Protein AF-A0A397VN98-F1 (afdb_monomer)

Mean predicted aligned error: 9.41 Å

Nearest PDB structures (foldseek):
  2wti-assembly1_A  TM=5.343E-01  e=2.951E+00  Homo sapiens
  4oru-assembly3_B  TM=5.266E-01  e=3.147E+00  Homo sapiens
  5fur-assembly1_H  TM=3.456E-01  e=3.147E+00  Homo sapiens
  7egb-assembly1_G  TM=3.437E-01  e=2.951E+00  Homo sapiens
  7eg9-assembly1_G  TM=3.374E-01  e=5.617E+00  Homo sapiens

InterPro domains:
  IPR013780 Glycosyl hydrolase, all-beta [G3DSA:2.60.40.1180] (76-153)
  IPR039743 Endo-beta-1,6-galactanase/Exo-beta-1,6-galactobiohydrolase [PTHR42767] (1-106)

Foldseek 3Di:
DVLLLVLLLVVLCCCQPVVDLDDDDDAQEDACQPDDPPPDNHQWYDHPPDPVDDIDRHVNNVSVCLCDVQDDRQWDWDDDPDSQKTWTAHPVQRKIKIKGFAQDDDWDFDDDPVPGDRHTDPFQQDQDPNDGDGDDDHRDIDMDMDGDDDPPPDD

Sequence (155 aa):
MSASIELSEAILNDMRNLKPVAWIYWQVIEHTPYGNDGSDWGLIGADFRNSTTSLDIRLSFYGFAQYTKFIRPGYQIISSNDNDTLAAFDANSKTLVLFNINICSSTAYRTSKNNETLKFLPNIGNITDGILTYRSPAHSITTWVFSLATANFTQ

Organism: NCBI:txid44941

Radius of gyration: 19.43 Å; Cα contacts (8 Å, |Δi|>4): 228; chains: 1; bounding box: 40×42×59 Å

pLDDT: mean 77.74, std 17.04, range [34.69, 96.19]

Secondary structure (DSSP, 8-state):
-HHHHHHHHHHHHIIIII--S----S-SEEE-TT---S----SEEE-TT-TTSPPEE-HHHHHHHHHHHHS-TTPEEE--SSTTEEEEEETTTTEEEEEEEE-S----EEEETTTEEEEE-S--EEEETTEEEE-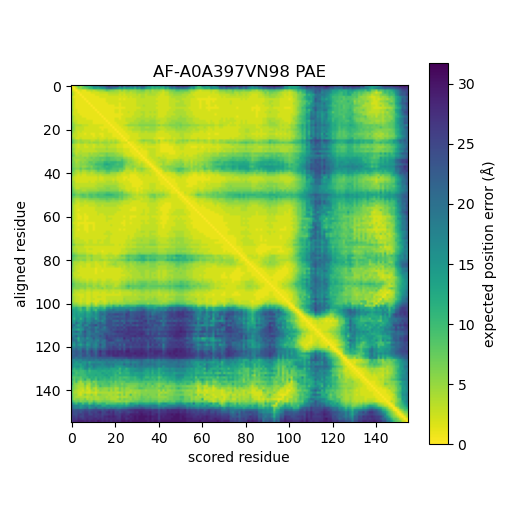PPTTEEEEEEE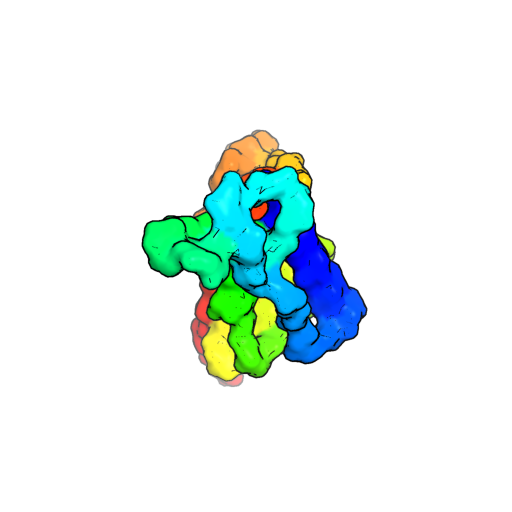EPP------

Solvent-accessible surface area (backbone atoms only — not comparable to full-atom values): 9636 Å² total; per-residue (Å²): 128,56,68,24,51,55,52,46,50,51,53,45,50,43,52,69,73,70,56,60,97,74,86,81,81,89,50,60,67,31,83,27,77,87,52,87,86,84,82,73,78,38,24,27,31,28,33,90,88,39,90,83,53,74,70,44,78,39,66,35,36,55,44,52,42,55,52,64,72,68,56,53,95,84,48,42,80,48,93,56,98,48,92,51,39,46,34,36,37,28,84,86,78,35,34,42,34,40,39,37,53,29,82,53,82,80,84,51,64,43,70,48,97,84,81,35,71,67,37,75,55,95,73,44,85,50,72,56,98,89,42,76,45,71,64,72,58,55,76,39,76,48,77,48,80,42,79,60,78,84,79,80,77,78,128

Structure (mmCIF, N/CA/C/O backbone):
data_AF-A0A397VN98-F1
#
_entry.id   AF-A0A397VN98-F1
#
loop_
_atom_site.group_PDB
_atom_site.id
_atom_site.type_symbol
_atom_site.label_atom_id
_atom_site.label_alt_id
_atom_site.label_comp_id
_atom_site.label_asym_id
_atom_site.label_entity_id
_atom_site.label_seq_id
_atom_site.pdbx_PDB_ins_code
_atom_site.Cartn_x
_atom_site.Cartn_y
_atom_site.Cartn_z
_atom_site.occupancy
_atom_site.B_iso_or_equiv
_atom_site.auth_seq_id
_atom_site.auth_comp_id
_atom_site.auth_asym_id
_atom_site.auth_atom_id
_atom_site.pdbx_PDB_model_num
ATOM 1 N N . MET A 1 1 ? 4.348 11.649 -8.631 1.00 48.97 1 MET A N 1
ATOM 2 C CA . MET A 1 1 ? 3.856 11.259 -7.287 1.00 48.97 1 MET A CA 1
ATOM 3 C C . MET A 1 1 ? 2.359 10.899 -7.291 1.00 48.97 1 MET A C 1
ATOM 5 O O . MET A 1 1 ? 1.875 10.462 -6.260 1.00 48.97 1 MET A O 1
ATOM 9 N N . SER A 1 2 ? 1.653 10.980 -8.434 1.00 68.38 2 SER A N 1
ATOM 10 C CA . SER A 1 2 ? 0.225 10.639 -8.568 1.00 68.38 2 SER A CA 1
ATOM 11 C C . SER A 1 2 ? -0.053 9.129 -8.642 1.00 68.38 2 SER A C 1
ATOM 13 O O . SER A 1 2 ? -0.849 8.632 -7.859 1.00 68.38 2 SER A O 1
ATOM 15 N N . ALA A 1 3 ? 0.696 8.368 -9.448 1.00 76.50 3 ALA A N 1
ATOM 16 C CA . ALA A 1 3 ? 0.409 6.947 -9.707 1.00 76.50 3 ALA A CA 1
ATOM 17 C C . ALA A 1 3 ? 0.368 6.038 -8.458 1.00 76.50 3 ALA A C 1
ATOM 19 O O . ALA A 1 3 ? -0.385 5.071 -8.409 1.00 76.50 3 ALA A O 1
ATOM 20 N N . SER A 1 4 ? 1.172 6.324 -7.423 1.00 83.31 4 SER A N 1
ATOM 21 C CA . SER A 1 4 ? 1.112 5.553 -6.170 1.00 83.31 4 SER A CA 1
ATOM 22 C C . SER A 1 4 ? -0.154 5.842 -5.369 1.00 83.31 4 SER A C 1
ATOM 24 O O . SER A 1 4 ? -0.658 4.939 -4.713 1.00 83.31 4 SER A O 1
ATOM 26 N N . ILE A 1 5 ? -0.612 7.093 -5.374 1.00 82.88 5 ILE A N 1
ATOM 27 C CA . ILE A 1 5 ? -1.814 7.516 -4.654 1.00 82.88 5 ILE A CA 1
ATOM 28 C C . ILE A 1 5 ? -3.042 7.012 -5.406 1.00 82.88 5 ILE A C 1
ATOM 30 O O . ILE A 1 5 ? -3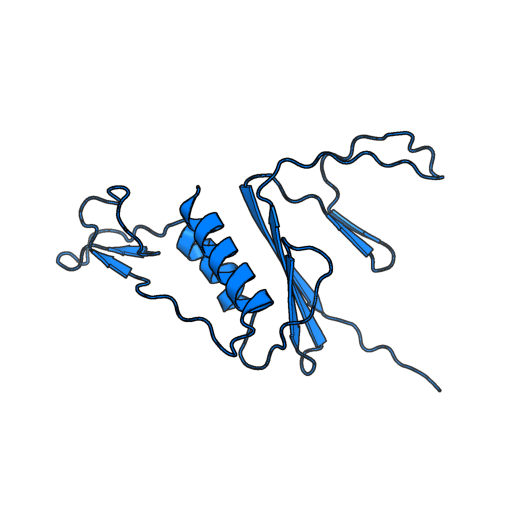.893 6.400 -4.781 1.00 82.88 5 ILE A O 1
ATOM 34 N N . GLU A 1 6 ? -3.073 7.152 -6.732 1.00 85.75 6 GLU A N 1
ATOM 35 C CA . GLU A 1 6 ? -4.144 6.630 -7.594 1.00 85.75 6 GLU A CA 1
ATOM 36 C C . GLU A 1 6 ? -4.321 5.112 -7.420 1.00 85.75 6 GLU A C 1
ATOM 38 O O . GLU A 1 6 ? -5.435 4.619 -7.246 1.00 85.75 6 GLU A O 1
ATOM 43 N N . LEU A 1 7 ? -3.215 4.355 -7.385 1.00 90.06 7 LEU A N 1
ATOM 44 C CA . LEU A 1 7 ? -3.255 2.919 -7.096 1.00 90.06 7 LEU A CA 1
ATOM 45 C C . LEU A 1 7 ? -3.813 2.633 -5.694 1.00 90.06 7 LEU A C 1
ATOM 47 O O . LEU A 1 7 ? -4.636 1.737 -5.516 1.00 90.06 7 LEU A O 1
ATOM 51 N N . SER A 1 8 ? -3.369 3.393 -4.694 1.00 90.12 8 SER A N 1
ATOM 52 C CA . SER A 1 8 ? -3.872 3.281 -3.326 1.00 90.12 8 SER A CA 1
ATOM 53 C C . SER A 1 8 ? -5.366 3.585 -3.227 1.00 90.12 8 SER A C 1
ATOM 55 O O . SER A 1 8 ? -6.079 2.848 -2.549 1.00 90.12 8 SER A O 1
ATOM 57 N N . GLU A 1 9 ? -5.850 4.627 -3.903 1.00 90.12 9 GLU A N 1
ATOM 58 C CA . GLU A 1 9 ? -7.266 4.998 -3.952 1.00 90.12 9 GLU A CA 1
ATOM 59 C C . GLU A 1 9 ? -8.100 3.891 -4.592 1.00 90.12 9 GLU A C 1
ATOM 61 O O . GLU A 1 9 ? -9.150 3.536 -4.057 1.00 90.12 9 GLU A O 1
ATOM 66 N N . ALA A 1 10 ? -7.624 3.303 -5.694 1.00 92.94 10 ALA A N 1
ATOM 67 C CA . ALA A 1 10 ? -8.291 2.180 -6.345 1.00 92.94 10 ALA A CA 1
ATOM 68 C C . ALA A 1 10 ? -8.417 0.979 -5.393 1.00 92.94 10 ALA A C 1
ATOM 70 O O . ALA A 1 10 ? -9.522 0.495 -5.149 1.00 92.94 10 ALA A O 1
ATOM 71 N N . ILE A 1 11 ? -7.308 0.558 -4.771 1.00 94.38 11 ILE A N 1
ATOM 72 C CA . ILE A 1 11 ? -7.307 -0.551 -3.803 1.00 94.38 11 ILE A CA 1
ATOM 73 C C . ILE A 1 11 ? -8.240 -0.244 -2.628 1.00 94.38 11 ILE A C 1
ATOM 75 O O . ILE A 1 11 ? -9.035 -1.096 -2.235 1.00 94.38 11 ILE A O 1
ATOM 79 N N . LEU A 1 12 ? -8.163 0.961 -2.054 1.00 92.44 12 LEU A N 1
ATOM 80 C CA . LEU A 1 12 ? -8.997 1.353 -0.920 1.00 92.44 12 LEU A CA 1
ATOM 81 C C . LEU A 1 12 ? -10.481 1.285 -1.281 1.00 92.44 12 LEU A C 1
ATOM 83 O O . LEU A 1 12 ? -11.260 0.667 -0.552 1.00 92.44 12 LEU A O 1
ATOM 87 N N . ASN A 1 13 ? -10.865 1.901 -2.398 1.00 92.38 13 ASN A N 1
ATOM 88 C CA . ASN A 1 13 ? -12.255 1.967 -2.828 1.00 92.38 13 ASN A CA 1
ATOM 89 C C . ASN A 1 13 ? -12.806 0.578 -3.152 1.00 92.38 13 ASN A C 1
ATOM 91 O O . ASN A 1 13 ? -13.905 0.246 -2.704 1.00 92.38 13 ASN A O 1
ATOM 95 N N . ASP A 1 14 ? -12.041 -0.261 -3.847 1.00 95.19 14 ASP A N 1
ATOM 96 C CA . ASP A 1 14 ? -12.462 -1.621 -4.178 1.00 95.19 14 ASP A CA 1
ATOM 97 C C . ASP A 1 14 ? -12.631 -2.471 -2.916 1.00 95.19 14 AS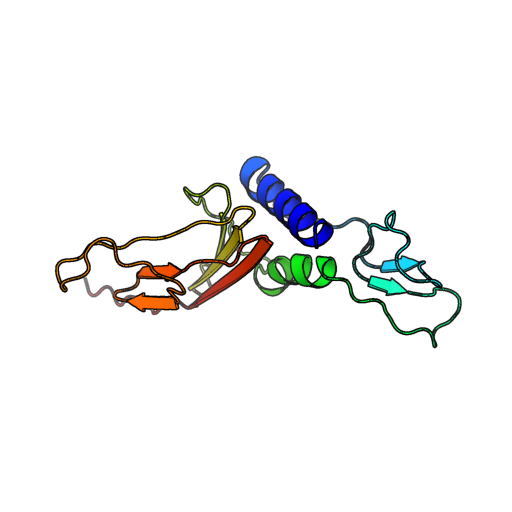P A C 1
ATOM 99 O O . ASP A 1 14 ? -13.684 -3.079 -2.702 1.00 95.19 14 ASP A O 1
ATOM 103 N N . MET A 1 15 ? -11.632 -2.469 -2.027 1.00 93.44 15 MET A N 1
ATOM 104 C CA .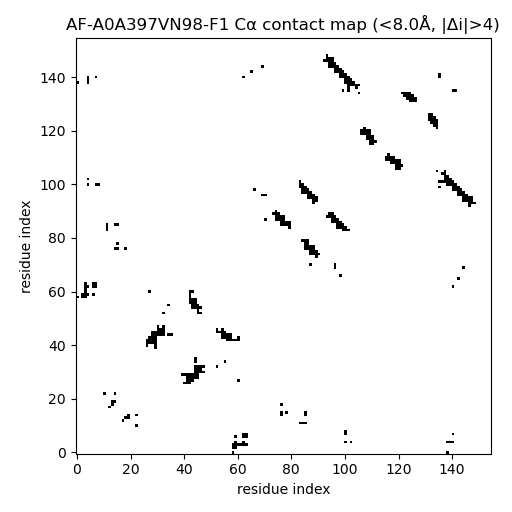 MET A 1 15 ? -11.675 -3.258 -0.794 1.00 93.44 15 MET A CA 1
ATOM 105 C C . MET A 1 15 ? -12.825 -2.831 0.125 1.00 93.44 15 MET A C 1
ATOM 107 O O . MET A 1 15 ? -13.451 -3.679 0.764 1.00 93.44 15 MET A O 1
ATOM 111 N N . ARG A 1 16 ? -13.131 -1.530 0.184 1.00 89.81 16 ARG A N 1
ATOM 112 C CA . ARG A 1 16 ? -14.165 -0.980 1.069 1.00 89.81 16 ARG A CA 1
ATOM 113 C C . ARG A 1 16 ? -15.577 -1.137 0.496 1.00 89.81 16 ARG A C 1
ATOM 115 O O . ARG A 1 16 ? -16.495 -1.494 1.238 1.00 89.81 16 ARG A O 1
ATOM 122 N N . ASN A 1 17 ? -15.749 -0.898 -0.805 1.00 90.62 17 ASN A N 1
ATOM 123 C CA . ASN A 1 17 ? -17.065 -0.846 -1.445 1.00 90.62 17 ASN A CA 1
ATOM 124 C C . ASN A 1 17 ? -17.487 -2.193 -2.037 1.00 90.62 17 ASN A C 1
ATOM 126 O O . ASN A 1 17 ? -18.622 -2.619 -1.829 1.00 90.62 17 ASN A O 1
ATOM 130 N N . LEU A 1 18 ? -16.583 -2.875 -2.746 1.00 93.94 18 LEU A N 1
ATOM 131 C CA . LEU A 1 18 ? -16.877 -4.158 -3.395 1.00 93.94 18 LEU A CA 1
ATOM 132 C C . LEU A 1 18 ? -16.701 -5.339 -2.435 1.00 93.94 18 LEU A C 1
ATOM 134 O O . LEU A 1 18 ? -17.309 -6.388 -2.635 1.00 93.94 18 LEU A O 1
ATOM 138 N N . LYS A 1 19 ? -15.891 -5.155 -1.383 1.00 90.19 19 LYS A N 1
ATOM 139 C CA . LYS A 1 19 ? -15.582 -6.167 -0.359 1.00 90.19 19 LYS A CA 1
ATOM 140 C C . LYS A 1 19 ? -15.111 -7.509 -0.952 1.00 90.19 19 LYS A C 1
ATOM 142 O O . LYS A 1 19 ? -15.604 -8.563 -0.541 1.00 90.19 19 LYS A O 1
ATOM 147 N N . PRO A 1 20 ? -14.176 -7.506 -1.921 1.00 94.00 20 PRO A N 1
ATOM 148 C CA . PRO A 1 20 ? -13.627 -8.738 -2.451 1.00 94.00 20 PRO A CA 1
ATOM 149 C C . PRO A 1 20 ? -12.750 -9.422 -1.395 1.00 94.00 20 PRO A C 1
ATOM 151 O O . PRO A 1 20 ? -12.230 -8.796 -0.471 1.00 94.00 20 PRO A O 1
ATOM 154 N N . VAL A 1 21 ? -12.533 -10.724 -1.567 1.00 93.75 21 VAL A N 1
ATOM 155 C CA . VAL A 1 21 ? -11.614 -11.502 -0.716 1.00 93.75 21 VAL A CA 1
ATOM 156 C C . VAL A 1 21 ? -10.149 -11.394 -1.159 1.00 93.75 21 VAL A C 1
ATOM 158 O O . VAL A 1 21 ? -9.257 -11.821 -0.432 1.00 93.75 21 VAL A O 1
ATOM 161 N N . ALA A 1 22 ? -9.893 -10.836 -2.346 1.00 93.88 22 ALA A N 1
ATOM 162 C CA . ALA A 1 22 ? -8.562 -10.597 -2.893 1.00 93.88 22 ALA A CA 1
ATOM 163 C C . ALA A 1 22 ? -8.590 -9.450 -3.915 1.00 93.88 22 ALA A C 1
ATOM 165 O O . ALA A 1 22 ? -9.594 -9.246 -4.595 1.00 93.88 22 ALA A O 1
ATOM 166 N N . TRP A 1 23 ? -7.461 -8.756 -4.055 1.00 95.25 23 TRP A N 1
ATOM 167 C CA . TRP A 1 23 ? -7.230 -7.728 -5.069 1.00 95.25 23 TRP A CA 1
ATOM 168 C C . TRP A 1 23 ? -5.934 -8.059 -5.810 1.00 95.25 23 TRP A C 1
ATOM 170 O O . TRP A 1 23 ? -4.911 -8.327 -5.176 1.00 95.25 23 TRP A O 1
ATOM 180 N N . ILE A 1 24 ? -5.979 -8.110 -7.140 1.00 94.94 24 ILE A N 1
ATOM 181 C CA . ILE A 1 24 ? -4.877 -8.605 -7.972 1.00 94.94 24 ILE A CA 1
ATOM 182 C C . ILE A 1 24 ? -4.449 -7.485 -8.913 1.00 94.94 24 ILE A C 1
ATOM 184 O O . ILE A 1 24 ? -5.256 -6.997 -9.699 1.00 94.94 24 ILE A O 1
ATOM 188 N N . TYR A 1 25 ? -3.175 -7.097 -8.841 1.00 95.12 25 TYR A N 1
ATOM 189 C CA . TYR A 1 25 ? -2.617 -6.122 -9.773 1.00 95.12 25 TYR A CA 1
ATOM 190 C C . TYR A 1 25 ? -2.344 -6.765 -11.130 1.00 95.12 25 TYR A C 1
ATOM 192 O O . TYR A 1 25 ? -1.938 -7.925 -11.187 1.00 95.12 25 TYR A O 1
ATOM 200 N N . TRP A 1 26 ? -2.534 -6.004 -12.208 1.00 90.31 26 TRP A N 1
ATOM 201 C CA . TRP A 1 26 ? -2.368 -6.510 -13.568 1.00 90.31 26 TRP A CA 1
ATOM 202 C C . TRP A 1 26 ? -0.914 -6.882 -13.885 1.00 90.31 26 TRP A C 1
ATOM 204 O O . TRP A 1 26 ? -0.594 -8.066 -13.970 1.00 90.31 26 TRP A O 1
ATOM 214 N N . GLN A 1 27 ? -0.018 -5.895 -14.020 1.00 89.44 27 GLN A N 1
ATOM 215 C CA . GLN A 1 27 ? 1.394 -6.160 -14.306 1.00 89.44 27 GLN A CA 1
ATOM 216 C C . GLN A 1 27 ? 2.330 -5.410 -13.365 1.00 89.44 27 GLN A C 1
ATOM 218 O O . GLN A 1 27 ? 2.350 -4.187 -13.308 1.00 89.44 27 GLN A O 1
ATOM 223 N N . VAL A 1 28 ? 3.125 -6.162 -12.600 1.00 92.94 28 VAL A N 1
ATOM 224 C CA . VAL A 1 28 ? 4.097 -5.595 -11.651 1.00 92.94 28 VAL A CA 1
ATOM 225 C C . VAL A 1 28 ? 5.354 -5.097 -12.366 1.00 92.94 28 VAL A C 1
ATOM 227 O O . VAL A 1 28 ? 5.929 -4.103 -11.932 1.00 92.94 28 VAL A O 1
ATOM 230 N N . ILE A 1 29 ? 5.771 -5.761 -13.446 1.00 93.88 29 ILE A N 1
ATOM 231 C CA . ILE A 1 29 ? 6.995 -5.448 -14.190 1.00 93.88 29 ILE A CA 1
ATOM 232 C C . ILE A 1 29 ? 6.619 -4.976 -15.598 1.00 93.88 29 ILE A C 1
ATOM 234 O O . ILE A 1 29 ? 5.818 -5.632 -16.257 1.00 93.88 29 ILE A O 1
ATOM 238 N N . GLU A 1 30 ? 7.218 -3.878 -16.055 1.00 93.25 30 GLU A N 1
ATOM 239 C CA . GLU A 1 30 ? 7.023 -3.300 -17.392 1.00 93.25 30 GLU A CA 1
ATOM 240 C C . GLU A 1 30 ? 8.342 -3.269 -18.171 1.00 93.25 30 GLU A C 1
ATOM 242 O O . GLU A 1 30 ? 9.410 -3.054 -17.585 1.00 93.25 30 GLU A O 1
ATOM 247 N N . HIS A 1 31 ? 8.276 -3.453 -19.494 1.00 93.56 31 HIS A N 1
ATOM 248 C CA . HIS A 1 31 ? 9.447 -3.294 -20.349 1.00 93.56 31 HIS A CA 1
ATOM 249 C C . HIS A 1 31 ? 9.736 -1.816 -20.623 1.00 93.56 31 HIS A C 1
ATOM 251 O O . HIS A 1 31 ? 9.129 -1.216 -21.504 1.00 93.56 31 HIS A O 1
ATOM 257 N N . THR A 1 32 ? 10.708 -1.245 -19.916 1.00 92.38 32 THR A N 1
ATOM 258 C CA . THR A 1 32 ? 11.013 0.193 -19.979 1.00 92.38 32 THR A CA 1
ATOM 259 C C . THR A 1 32 ? 12.521 0.420 -20.109 1.00 92.38 32 THR A C 1
ATOM 261 O O . THR A 1 32 ? 13.170 0.906 -19.177 1.00 92.38 32 THR A O 1
ATOM 264 N N . PRO A 1 33 ? 13.127 0.045 -21.252 1.00 89.75 33 PRO A N 1
ATOM 265 C CA . PRO A 1 33 ? 14.581 0.083 -21.440 1.00 89.75 33 PRO A CA 1
ATOM 266 C C . PRO A 1 33 ? 15.159 1.507 -21.404 1.00 89.75 33 PRO A C 1
ATOM 268 O O . PRO A 1 33 ? 16.358 1.683 -21.205 1.00 89.75 33 PRO A O 1
ATOM 271 N N . TYR A 1 34 ? 14.307 2.523 -21.566 1.00 88.94 34 TYR A N 1
ATOM 272 C CA . TYR A 1 34 ? 14.674 3.940 -21.551 1.00 88.94 34 TYR A CA 1
ATOM 273 C C . TYR A 1 34 ? 14.075 4.704 -20.357 1.00 88.94 34 TYR A C 1
ATOM 275 O O . TYR A 1 34 ? 14.090 5.932 -20.345 1.00 88.94 34 TYR A O 1
ATOM 283 N N . GLY A 1 35 ? 13.576 3.987 -19.343 1.00 84.62 35 GLY A N 1
ATOM 284 C CA . GLY A 1 35 ? 12.847 4.570 -18.213 1.00 84.62 35 GLY A CA 1
ATOM 285 C C . GLY A 1 35 ? 11.363 4.803 -18.509 1.00 84.62 35 GLY A C 1
ATOM 286 O O . GLY A 1 35 ? 10.875 4.434 -19.574 1.00 84.62 35 GLY A O 1
ATOM 287 N N . ASN A 1 36 ? 10.648 5.371 -17.532 1.00 81.75 36 ASN A N 1
ATOM 288 C CA . ASN A 1 36 ? 9.206 5.603 -17.619 1.00 81.75 36 ASN A CA 1
ATOM 289 C C . ASN A 1 36 ? 8.868 6.732 -18.604 1.00 81.75 36 ASN A C 1
ATOM 291 O O . ASN A 1 36 ? 9.309 7.866 -18.402 1.00 81.75 36 ASN A O 1
ATOM 295 N N . ASP A 1 37 ? 8.059 6.440 -19.622 1.00 81.25 37 ASP A N 1
ATOM 296 C CA . ASP A 1 37 ? 7.615 7.415 -20.630 1.00 81.25 37 ASP A CA 1
ATOM 297 C C . ASP A 1 37 ? 6.330 8.178 -20.240 1.00 81.25 37 ASP A C 1
ATOM 299 O O . ASP A 1 37 ? 5.855 9.047 -20.974 1.00 81.25 37 ASP A O 1
ATOM 303 N N . GLY A 1 38 ? 5.781 7.881 -19.060 1.00 77.12 38 GLY A N 1
ATOM 304 C CA . GLY A 1 38 ? 4.547 8.448 -18.523 1.00 77.12 38 GLY A CA 1
ATOM 305 C C . GLY A 1 38 ? 3.281 7.664 -18.878 1.00 77.12 38 GLY A C 1
ATOM 306 O O . GLY A 1 38 ? 2.220 8.007 -18.361 1.00 77.12 38 GLY A O 1
ATOM 307 N N . SER A 1 39 ? 3.378 6.622 -19.707 1.00 78.50 39 SER A N 1
ATOM 308 C CA . SER A 1 39 ? 2.257 5.753 -20.104 1.00 78.50 39 SER A CA 1
ATOM 309 C C . SER A 1 39 ? 2.344 4.344 -19.511 1.00 78.50 39 SER A C 1
ATOM 311 O O . SER A 1 39 ? 1.449 3.528 -19.734 1.00 78.50 39 SER A O 1
ATOM 313 N N . ASP A 1 40 ? 3.389 4.058 -18.735 1.00 83.06 40 ASP A N 1
ATOM 314 C CA . ASP A 1 40 ? 3.615 2.754 -18.120 1.00 83.06 40 ASP A CA 1
ATOM 315 C C . ASP A 1 40 ? 2.811 2.543 -16.829 1.00 83.06 40 ASP A C 1
ATOM 317 O O . ASP A 1 40 ? 2.779 3.400 -15.942 1.00 83.06 40 ASP A O 1
ATOM 321 N N . TRP A 1 41 ? 2.279 1.330 -16.655 1.00 86.50 41 TRP A N 1
ATOM 322 C CA . TRP A 1 41 ? 1.498 0.941 -15.470 1.00 86.50 41 TRP A CA 1
ATOM 323 C C . TRP A 1 41 ? 2.261 -0.010 -14.539 1.00 86.50 41 TRP A C 1
ATOM 325 O O . TRP A 1 41 ? 1.829 -0.257 -13.410 1.00 86.50 41 TRP A O 1
ATOM 335 N N . GLY A 1 42 ? 3.413 -0.532 -14.971 1.00 91.81 42 GLY A N 1
ATOM 336 C CA . GLY A 1 42 ? 4.264 -1.354 -14.117 1.00 91.81 42 GLY A CA 1
ATOM 337 C C . GLY A 1 42 ? 4.766 -0.628 -12.873 1.00 91.81 42 GLY A C 1
ATOM 338 O O . GLY A 1 42 ? 5.041 0.576 -12.872 1.00 91.81 42 GLY A O 1
ATOM 339 N N . LEU A 1 43 ? 4.930 -1.398 -11.803 1.00 92.38 43 LEU A N 1
ATOM 340 C CA . LEU A 1 43 ? 5.492 -0.935 -10.535 1.00 92.38 43 LEU A CA 1
ATOM 341 C C . LEU A 1 43 ? 7.029 -0.947 -10.563 1.00 92.38 43 LEU A C 1
ATOM 343 O O . LEU A 1 43 ? 7.672 -0.186 -9.841 1.00 92.38 43 LEU A O 1
ATOM 347 N N . ILE A 1 44 ? 7.607 -1.812 -11.399 1.00 93.56 44 ILE A N 1
ATOM 348 C CA . ILE A 1 44 ? 9.044 -1.956 -11.623 1.00 93.56 44 ILE A CA 1
ATOM 349 C C . ILE A 1 44 ? 9.308 -1.891 -13.128 1.00 93.56 44 ILE A C 1
ATOM 351 O O . ILE A 1 44 ? 8.817 -2.728 -13.882 1.00 93.56 44 ILE A O 1
ATOM 355 N N . GLY A 1 45 ? 10.097 -0.917 -13.563 1.00 94.00 45 GLY A N 1
ATOM 356 C CA . GLY A 1 45 ? 10.597 -0.856 -14.931 1.00 94.00 45 GLY A CA 1
ATOM 357 C C . GLY A 1 45 ? 11.839 -1.729 -15.116 1.00 94.00 45 GLY A C 1
ATOM 358 O O . GLY A 1 45 ? 12.736 -1.719 -14.268 1.00 94.00 45 GLY A O 1
ATOM 359 N N . ALA A 1 46 ? 11.904 -2.492 -16.206 1.00 94.88 46 ALA A N 1
ATOM 360 C CA . ALA A 1 46 ? 13.054 -3.330 -16.541 1.00 94.88 46 ALA A CA 1
ATOM 361 C C . ALA A 1 46 ? 13.318 -3.391 -18.053 1.00 94.88 46 ALA A C 1
ATOM 363 O O . ALA A 1 46 ? 12.415 -3.263 -18.879 1.00 94.88 46 ALA A O 1
ATOM 364 N N . ASP A 1 47 ? 14.563 -3.667 -18.438 1.00 94.75 47 ASP A N 1
ATOM 365 C CA . ASP A 1 47 ? 14.890 -4.038 -19.814 1.00 94.75 47 ASP A CA 1
ATOM 366 C C . ASP A 1 47 ? 14.834 -5.566 -19.969 1.00 94.75 47 ASP A C 1
ATOM 368 O O . ASP A 1 47 ? 15.681 -6.295 -19.458 1.00 94.75 47 ASP A O 1
ATOM 372 N N . PHE A 1 48 ? 13.839 -6.071 -20.700 1.00 94.38 48 PHE A N 1
ATOM 373 C CA . PHE A 1 48 ? 13.650 -7.511 -20.909 1.00 94.38 48 PHE A CA 1
ATOM 374 C C . PHE A 1 4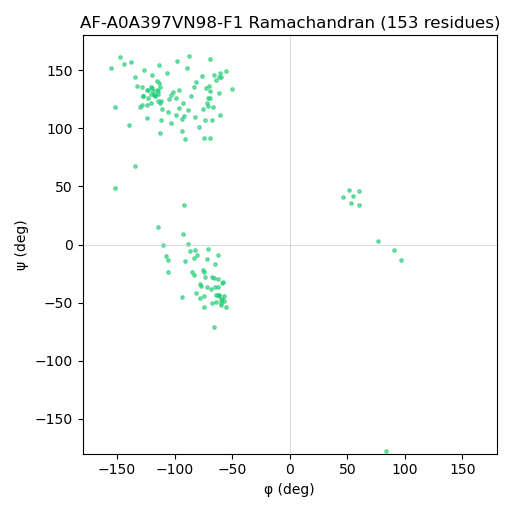8 ? 14.697 -8.118 -21.843 1.00 94.38 48 PHE A C 1
ATOM 376 O O . PHE A 1 48 ? 14.792 -9.338 -21.961 1.00 94.38 48 PHE A O 1
ATOM 383 N N . ARG A 1 49 ? 15.468 -7.274 -22.532 1.00 96.19 49 ARG A N 1
ATOM 384 C CA . ARG A 1 49 ? 16.495 -7.670 -23.495 1.00 96.19 49 ARG A CA 1
ATOM 385 C C . ARG A 1 49 ? 17.902 -7.483 -22.938 1.00 96.19 49 ARG A C 1
ATOM 387 O O . ARG A 1 49 ? 18.844 -8.010 -23.522 1.00 96.19 49 ARG A O 1
ATOM 394 N N . ASN A 1 50 ? 18.053 -6.771 -21.821 1.00 93.25 50 ASN A N 1
ATOM 395 C CA . ASN A 1 50 ? 19.341 -6.517 -21.193 1.00 93.25 50 ASN A CA 1
ATOM 396 C C . ASN A 1 50 ? 19.259 -6.620 -19.663 1.00 93.25 50 ASN A C 1
ATOM 398 O O . ASN A 1 50 ? 18.872 -5.682 -18.971 1.00 93.25 50 ASN A O 1
ATOM 402 N N . SER A 1 51 ? 19.734 -7.741 -19.122 1.00 88.31 51 SER A N 1
ATOM 403 C CA . SER A 1 51 ? 19.751 -8.004 -17.679 1.00 88.31 51 SER A CA 1
ATOM 404 C C . SER A 1 51 ? 20.764 -7.169 -16.887 1.00 88.31 51 SER A C 1
ATOM 406 O O . SER A 1 51 ? 20.841 -7.315 -15.670 1.00 88.31 51 SER A O 1
ATOM 408 N N . THR A 1 52 ? 21.581 -6.344 -17.551 1.00 91.81 52 THR A N 1
ATOM 409 C CA . THR A 1 52 ? 22.525 -5.431 -16.882 1.00 91.81 52 THR A CA 1
ATOM 410 C C . THR A 1 52 ? 21.921 -4.056 -16.605 1.00 91.81 52 THR A C 1
ATOM 412 O O . THR A 1 52 ? 22.477 -3.299 -15.810 1.00 91.81 52 THR A O 1
ATOM 415 N N . THR A 1 53 ? 20.778 -3.734 -17.219 1.00 90.06 53 THR A N 1
ATOM 416 C CA . THR A 1 53 ? 20.049 -2.496 -16.945 1.00 90.06 53 THR A CA 1
ATOM 417 C C . THR A 1 53 ? 19.448 -2.558 -15.542 1.00 90.06 53 THR A C 1
ATOM 419 O O . THR A 1 53 ? 18.732 -3.501 -15.200 1.00 90.06 53 THR A O 1
ATOM 422 N N . SER A 1 54 ? 19.734 -1.547 -14.721 1.00 91.50 54 SER A N 1
ATOM 423 C CA . SER A 1 54 ? 19.166 -1.430 -13.377 1.00 91.50 54 SER A CA 1
ATOM 424 C C . SER A 1 54 ? 17.640 -1.350 -13.415 1.00 91.50 54 SER A C 1
ATOM 426 O O . SER A 1 54 ? 17.064 -0.714 -14.295 1.00 91.50 54 SER A O 1
ATOM 428 N N . LEU A 1 55 ? 16.993 -1.954 -12.418 1.00 92.69 55 LEU A N 1
ATOM 429 C CA . LEU A 1 55 ? 15.545 -1.867 -12.248 1.00 92.69 55 LEU A CA 1
ATOM 430 C C . LEU A 1 55 ? 15.124 -0.456 -11.816 1.00 92.69 55 LEU A C 1
ATOM 432 O O . LEU A 1 55 ? 15.713 0.122 -10.900 1.00 92.69 55 LEU A O 1
ATOM 436 N N . ASP A 1 56 ? 14.054 0.051 -12.419 1.00 90.81 56 ASP A N 1
ATOM 437 C CA . ASP A 1 56 ? 13.369 1.281 -12.018 1.00 90.81 56 ASP A CA 1
ATOM 438 C C . ASP A 1 56 ? 12.259 0.938 -11.013 1.00 90.81 56 ASP A C 1
ATOM 440 O O . ASP A 1 56 ? 11.139 0.601 -11.395 1.00 90.81 56 ASP A O 1
ATOM 444 N N . ILE A 1 57 ? 12.573 0.954 -9.714 1.00 88.44 57 ILE A N 1
ATOM 445 C CA . ILE A 1 57 ? 11.583 0.693 -8.657 1.00 88.44 57 ILE A CA 1
ATOM 446 C C . ILE A 1 57 ? 10.799 1.977 -8.376 1.00 88.44 57 ILE A C 1
ATOM 448 O O . ILE A 1 57 ? 11.314 2.918 -7.767 1.00 88.44 57 ILE A O 1
ATOM 452 N N . ARG A 1 58 ? 9.526 1.999 -8.769 1.00 86.69 58 ARG A N 1
ATOM 453 C CA . ARG A 1 58 ? 8.690 3.206 -8.737 1.00 86.69 58 ARG A CA 1
ATOM 454 C C . ARG A 1 58 ? 7.994 3.381 -7.391 1.00 86.69 58 ARG A C 1
ATOM 456 O O . ARG A 1 58 ? 7.811 2.439 -6.627 1.00 86.69 58 ARG A O 1
ATOM 463 N N . LEU A 1 59 ? 7.518 4.592 -7.100 1.00 84.19 59 LEU A N 1
ATOM 464 C CA . LEU A 1 59 ? 6.760 4.851 -5.865 1.00 84.19 59 LEU A CA 1
ATOM 465 C C . LEU A 1 59 ? 5.492 3.992 -5.750 1.00 84.19 59 LEU A C 1
ATOM 467 O O . LEU A 1 59 ? 5.151 3.577 -4.648 1.00 84.19 59 LEU A O 1
ATOM 471 N N . SER A 1 60 ? 4.838 3.668 -6.870 1.00 85.88 60 SER A N 1
ATOM 472 C CA . SER A 1 60 ? 3.674 2.775 -6.902 1.00 85.88 60 SER A CA 1
ATOM 473 C C . SER A 1 60 ? 4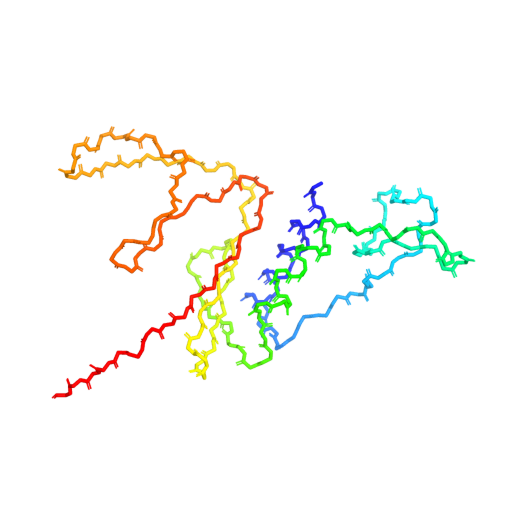.001 1.357 -6.420 1.00 85.88 60 SER A C 1
ATOM 475 O O . SER A 1 60 ? 3.150 0.734 -5.788 1.00 85.88 60 SER A O 1
ATOM 477 N N . PHE A 1 61 ? 5.238 0.871 -6.603 1.00 91.19 61 PHE A N 1
ATOM 478 C CA . PHE A 1 61 ? 5.700 -0.371 -5.972 1.00 91.19 61 PHE A CA 1
ATOM 479 C C . PHE A 1 61 ? 5.625 -0.277 -4.452 1.00 91.19 61 PHE A C 1
ATOM 481 O O . PHE A 1 61 ? 5.087 -1.169 -3.801 1.00 91.19 61 PHE A O 1
ATOM 488 N N . TYR A 1 62 ? 6.130 0.816 -3.878 1.00 87.75 62 TYR A N 1
ATOM 489 C CA . TYR A 1 62 ? 6.091 1.020 -2.434 1.00 87.75 62 TYR A CA 1
ATOM 490 C C . TYR A 1 62 ? 4.664 1.242 -1.927 1.00 87.75 62 TYR A C 1
ATOM 492 O O . TYR A 1 62 ? 4.318 0.679 -0.892 1.00 87.75 62 TYR A O 1
ATOM 500 N N . GLY A 1 63 ? 3.820 1.969 -2.666 1.00 86.44 63 GLY A N 1
ATOM 501 C CA . GLY A 1 63 ? 2.391 2.101 -2.371 1.00 86.44 63 GLY A CA 1
ATOM 502 C C . GLY A 1 63 ? 1.686 0.746 -2.313 1.00 86.44 63 GLY A C 1
ATOM 503 O O . GLY A 1 63 ? 1.047 0.427 -1.316 1.00 86.44 63 GLY A O 1
ATOM 504 N N . PHE A 1 64 ? 1.896 -0.112 -3.313 1.00 92.56 64 PHE A N 1
ATOM 505 C CA . PHE A 1 64 ? 1.357 -1.474 -3.324 1.00 92.56 64 PHE A CA 1
ATOM 506 C C . PHE A 1 64 ? 1.945 -2.360 -2.212 1.00 92.56 64 PHE A C 1
ATOM 508 O O . PHE A 1 64 ? 1.246 -3.175 -1.597 1.00 92.56 64 PHE A O 1
ATOM 515 N N . ALA A 1 65 ? 3.233 -2.184 -1.908 1.00 88.88 65 ALA A N 1
ATOM 516 C CA . ALA A 1 65 ? 3.916 -2.905 -0.843 1.00 88.88 65 ALA A CA 1
ATOM 517 C C . ALA A 1 65 ? 3.372 -2.560 0.549 1.00 88.88 65 ALA A C 1
ATOM 519 O O . ALA A 1 65 ? 3.408 -3.432 1.415 1.00 88.88 65 ALA A O 1
ATOM 520 N N . GLN A 1 66 ? 2.846 -1.347 0.773 1.00 86.25 66 GLN A N 1
ATOM 521 C CA . GLN A 1 66 ? 2.156 -1.010 2.024 1.00 86.25 66 GLN A CA 1
ATOM 522 C C . GLN A 1 66 ? 1.021 -2.020 2.274 1.00 86.25 66 GLN A C 1
ATOM 524 O O . GLN A 1 66 ? 1.010 -2.701 3.296 1.00 86.25 66 GLN A O 1
ATOM 529 N N . TYR A 1 67 ? 0.113 -2.225 1.320 1.00 91.75 67 TYR A N 1
ATOM 530 C CA . TYR A 1 67 ? -1.012 -3.150 1.509 1.00 91.75 67 TYR A CA 1
ATOM 531 C C . TYR A 1 67 ? -0.556 -4.606 1.611 1.00 91.75 67 TYR A C 1
ATOM 533 O O . TYR A 1 67 ? -0.916 -5.311 2.551 1.00 91.75 67 TYR A O 1
ATOM 541 N N . THR A 1 68 ? 0.271 -5.064 0.670 1.00 91.94 68 THR A N 1
ATOM 542 C CA . THR A 1 68 ? 0.603 -6.495 0.534 1.00 91.94 68 THR A CA 1
ATOM 543 C C . THR A 1 68 ? 1.570 -7.020 1.601 1.00 91.94 68 THR A C 1
ATOM 545 O O . THR A 1 68 ? 1.575 -8.221 1.905 1.00 91.94 68 THR A O 1
ATOM 548 N N . LYS A 1 69 ? 2.387 -6.151 2.215 1.00 88.88 69 LYS A N 1
ATOM 549 C CA . LYS A 1 69 ? 3.242 -6.542 3.348 1.00 88.88 69 LYS A CA 1
ATOM 550 C C . LYS A 1 69 ? 2.470 -6.653 4.656 1.00 88.88 69 LYS A C 1
ATOM 552 O O . LYS A 1 69 ? 2.797 -7.534 5.447 1.00 88.88 69 LYS A O 1
ATOM 557 N N . PHE A 1 70 ? 1.479 -5.790 4.885 1.00 89.12 70 PHE A N 1
ATOM 558 C CA . PHE A 1 70 ? 0.846 -5.663 6.201 1.00 89.12 70 PHE A CA 1
ATOM 559 C C . PHE A 1 70 ? -0.559 -6.277 6.288 1.00 89.12 70 PHE A C 1
ATOM 561 O O . PHE A 1 70 ? -0.948 -6.702 7.371 1.00 89.12 70 PHE A O 1
ATOM 568 N N . ILE A 1 71 ? -1.286 -6.431 5.177 1.00 91.31 71 ILE A N 1
ATOM 569 C CA . ILE A 1 71 ? -2.501 -7.260 5.120 1.00 91.31 71 ILE A CA 1
ATOM 570 C C . ILE A 1 71 ? -2.099 -8.655 4.643 1.00 91.31 71 ILE A C 1
ATOM 572 O O . ILE A 1 71 ? -1.743 -8.854 3.480 1.00 91.31 71 ILE A O 1
ATOM 576 N N . ARG A 1 72 ? -2.128 -9.637 5.546 1.00 93.81 72 ARG A N 1
ATOM 577 C CA . ARG A 1 72 ? -1.797 -11.033 5.226 1.00 93.81 72 ARG A CA 1
ATOM 578 C C . ARG A 1 72 ? -3.073 -11.849 4.985 1.00 93.81 72 ARG A C 1
ATOM 580 O O . ARG A 1 72 ? -4.140 -11.458 5.458 1.00 93.81 72 ARG A O 1
ATOM 587 N N . PRO A 1 73 ? -2.996 -12.987 4.270 1.00 94.62 73 PRO A N 1
ATOM 588 C CA . PRO A 1 73 ? -4.140 -13.885 4.135 1.00 94.62 73 PRO A CA 1
ATOM 589 C C . PRO A 1 73 ? -4.765 -14.218 5.498 1.00 94.62 73 PRO A C 1
ATOM 591 O O . PRO A 1 73 ? -4.044 -14.517 6.447 1.00 94.62 73 PRO A O 1
ATOM 594 N N . GLY A 1 74 ? -6.095 -14.148 5.585 1.00 92.06 74 GLY A N 1
ATOM 595 C CA . GLY A 1 74 ? -6.853 -14.366 6.825 1.00 92.06 74 GLY A CA 1
ATOM 596 C C . GLY A 1 74 ? -7.230 -13.091 7.589 1.00 92.06 74 GLY A C 1
ATOM 597 O O . GLY A 1 74 ? -8.104 -13.155 8.449 1.00 92.06 74 GLY A O 1
ATOM 598 N N . TYR A 1 75 ? -6.647 -11.936 7.251 1.00 94.56 75 TYR A N 1
ATOM 599 C CA . TYR A 1 75 ? -7.091 -10.650 7.792 1.00 94.56 75 TYR A CA 1
ATOM 600 C C . TYR A 1 75 ? -8.521 -10.337 7.335 1.00 94.56 75 TYR A C 1
ATOM 602 O O . TYR A 1 75 ? -8.891 -10.563 6.183 1.00 94.56 75 TYR A O 1
ATOM 610 N N . GLN A 1 76 ? -9.310 -9.759 8.234 1.00 93.44 76 GLN A N 1
ATOM 611 C CA . GLN A 1 76 ? -10.645 -9.250 7.955 1.00 93.44 76 GLN A CA 1
ATOM 612 C C . GLN A 1 76 ? -10.583 -7.744 7.734 1.00 93.44 76 GLN A C 1
ATOM 614 O O . GLN A 1 76 ? -10.096 -7.007 8.591 1.00 93.44 76 GLN A O 1
ATOM 619 N N . ILE A 1 77 ? -11.102 -7.272 6.601 1.00 92.69 77 ILE A N 1
ATOM 620 C CA . ILE A 1 77 ? -11.327 -5.840 6.402 1.00 92.69 77 ILE A CA 1
ATOM 621 C C . ILE A 1 77 ? -12.494 -5.410 7.290 1.00 92.69 77 ILE A C 1
ATOM 623 O O . ILE A 1 77 ? -13.576 -5.995 7.229 1.00 92.69 77 ILE A O 1
ATOM 627 N N . ILE A 1 78 ? -12.271 -4.390 8.114 1.00 90.94 78 ILE A N 1
ATOM 628 C CA . ILE A 1 78 ? -13.264 -3.853 9.048 1.00 90.94 78 ILE A CA 1
ATOM 629 C C . ILE A 1 78 ? -13.655 -2.429 8.653 1.00 90.94 78 ILE A C 1
ATOM 631 O O . ILE A 1 78 ? -12.901 -1.708 7.997 1.00 90.94 78 ILE A O 1
ATOM 635 N N . SER A 1 79 ? -14.859 -2.012 9.041 1.00 85.75 79 SER A N 1
ATOM 636 C CA . SER A 1 79 ? -15.364 -0.679 8.717 1.00 85.75 79 SER A CA 1
ATOM 637 C C . SER A 1 79 ? -14.602 0.411 9.470 1.00 85.75 79 SER A C 1
ATOM 639 O O . SER A 1 79 ? -14.491 0.357 10.693 1.00 85.75 79 SER A O 1
ATOM 641 N N . SER A 1 80 ? -14.180 1.442 8.742 1.00 83.69 80 SER A N 1
ATOM 642 C CA . SER A 1 80 ? -13.785 2.746 9.284 1.00 83.69 80 SER A CA 1
ATOM 643 C C . SER A 1 80 ? -14.871 3.773 8.962 1.00 83.69 80 SER A C 1
ATOM 645 O O . SER A 1 80 ? -15.506 3.676 7.911 1.00 83.69 80 SER A O 1
ATOM 647 N N . ASN A 1 81 ? -15.085 4.760 9.832 1.00 81.75 81 ASN A N 1
ATOM 648 C CA . ASN A 1 81 ? -15.969 5.901 9.563 1.00 81.75 81 ASN A CA 1
ATOM 649 C C . ASN A 1 81 ? -15.292 7.007 8.731 1.00 81.75 81 ASN A C 1
ATOM 651 O O . ASN A 1 81 ? -15.957 7.968 8.356 1.00 81.75 81 ASN A O 1
ATOM 655 N N . ASP A 1 82 ? -14.002 6.859 8.433 1.00 81.19 82 ASP A N 1
ATOM 656 C CA . ASP A 1 82 ? -13.253 7.712 7.516 1.00 81.19 82 ASP A CA 1
ATOM 657 C C . ASP A 1 82 ? -13.191 7.074 6.119 1.00 81.19 82 ASP A C 1
ATOM 659 O O . ASP A 1 82 ? -12.917 5.877 5.986 1.00 81.19 82 ASP A O 1
ATOM 663 N N . ASN A 1 83 ? -13.475 7.865 5.083 1.00 83.81 83 ASN A N 1
ATOM 664 C CA . ASN A 1 83 ? -13.474 7.395 3.695 1.00 83.81 83 ASN A CA 1
ATOM 665 C C . ASN A 1 83 ? -12.061 7.212 3.145 1.00 83.81 83 ASN A C 1
ATOM 667 O O . ASN A 1 83 ? -11.883 6.398 2.248 1.00 83.81 83 ASN A O 1
ATOM 671 N N . ASP A 1 84 ? -11.076 7.883 3.737 1.00 84.50 84 ASP A N 1
ATOM 672 C CA . ASP A 1 84 ? -9.678 7.831 3.311 1.00 84.50 84 ASP A CA 1
ATOM 673 C C . ASP A 1 84 ? -8.876 6.759 4.067 1.00 84.50 84 ASP A C 1
ATOM 675 O O . ASP A 1 84 ? -7.649 6.678 3.948 1.00 84.50 84 ASP A O 1
ATOM 679 N N . THR A 1 85 ? -9.563 5.915 4.851 1.00 85.56 85 THR A N 1
ATOM 680 C CA . THR A 1 85 ? -8.943 4.885 5.685 1.00 85.56 85 THR A CA 1
ATOM 681 C C . THR A 1 85 ? -9.462 3.478 5.389 1.00 85.56 85 THR A C 1
ATOM 683 O O . THR A 1 85 ? -10.656 3.189 5.503 1.00 85.56 85 THR A O 1
ATOM 686 N N . LEU A 1 86 ? -8.530 2.562 5.110 1.00 89.94 86 LEU A N 1
ATOM 687 C CA . LEU A 1 86 ? -8.763 1.118 5.083 1.00 89.94 86 LEU A CA 1
ATOM 688 C C . LEU A 1 86 ? -8.235 0.493 6.377 1.00 89.94 86 LEU A C 1
ATOM 690 O O . LEU A 1 86 ? -7.095 0.734 6.773 1.00 89.94 86 LEU A O 1
ATOM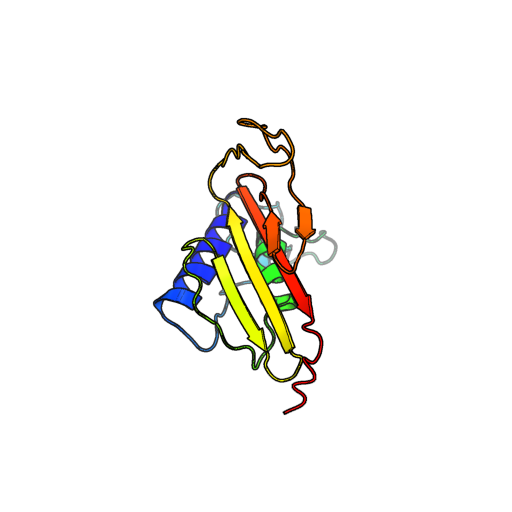 694 N N . ALA A 1 87 ? -9.051 -0.338 7.020 1.00 90.81 87 ALA A N 1
ATOM 695 C CA . ALA A 1 87 ? -8.690 -1.023 8.253 1.00 90.81 87 ALA A CA 1
ATOM 696 C C . ALA A 1 87 ? -8.774 -2.539 8.066 1.00 90.81 87 ALA A C 1
ATOM 698 O O . ALA A 1 87 ? -9.741 -3.052 7.502 1.00 90.81 87 ALA A O 1
ATOM 699 N N . ALA A 1 88 ? -7.767 -3.254 8.559 1.00 91.69 88 ALA A N 1
ATOM 700 C CA . ALA A 1 88 ? -7.695 -4.706 8.507 1.00 91.69 88 ALA A CA 1
ATOM 701 C C . ALA A 1 88 ? -7.302 -5.264 9.877 1.00 91.69 88 ALA A C 1
ATOM 703 O O . ALA A 1 88 ? -6.395 -4.746 10.527 1.00 91.69 88 ALA A O 1
ATOM 704 N N . PHE A 1 89 ? -7.966 -6.329 10.308 1.00 92.81 89 PHE A N 1
ATOM 705 C CA . PHE A 1 89 ? -7.746 -6.954 11.604 1.00 92.81 89 PHE A CA 1
ATOM 706 C C . PHE A 1 89 ? -7.521 -8.454 11.460 1.00 92.81 89 PHE A C 1
ATOM 708 O O . PHE A 1 89 ? -8.264 -9.137 10.757 1.00 92.81 89 PHE A O 1
ATOM 715 N N . ASP A 1 90 ? -6.524 -8.973 12.165 1.00 94.25 90 ASP A N 1
ATOM 716 C CA . ASP A 1 90 ? -6.346 -10.408 12.359 1.00 94.25 90 ASP A CA 1
ATOM 717 C C . ASP A 1 90 ? -6.616 -10.776 13.814 1.00 94.25 90 ASP A C 1
ATOM 719 O O . ASP A 1 90 ? -5.889 -10.372 14.725 1.00 94.25 90 ASP A O 1
ATOM 723 N N . ALA A 1 91 ? -7.653 -11.585 14.023 1.00 89.50 91 ALA A N 1
ATOM 724 C CA . ALA A 1 91 ? -8.050 -12.050 15.344 1.00 89.50 91 ALA A CA 1
ATOM 725 C C . ALA A 1 91 ? -7.021 -13.001 15.973 1.00 89.50 91 ALA A C 1
ATOM 727 O O . ALA A 1 91 ? -6.917 -13.049 17.199 1.00 89.50 91 ALA A O 1
ATOM 728 N N . ASN A 1 92 ? -6.247 -13.729 15.159 1.00 89.25 92 ASN A N 1
ATOM 729 C CA . ASN A 1 92 ? -5.282 -14.709 15.654 1.00 89.25 92 ASN A CA 1
ATOM 730 C C . ASN A 1 92 ? -4.055 -14.019 16.253 1.00 89.25 92 ASN A C 1
ATOM 732 O O . ASN A 1 92 ? -3.709 -14.258 17.410 1.00 89.25 92 ASN A O 1
ATOM 736 N N . SER A 1 93 ? -3.416 -13.131 15.486 1.00 87.94 93 SER A N 1
ATOM 737 C CA . SER A 1 93 ? -2.268 -12.351 15.964 1.00 87.94 93 SER A CA 1
ATOM 738 C C . SER A 1 93 ? -2.660 -11.129 16.796 1.00 87.94 93 SER A C 1
ATOM 740 O O . SER A 1 93 ? -1.788 -10.502 17.395 1.00 87.94 93 SER A O 1
ATOM 742 N N . LYS A 1 94 ? -3.957 -10.790 16.852 1.00 87.44 94 LYS A N 1
ATOM 743 C CA . LYS A 1 94 ? -4.487 -9.575 17.492 1.00 87.44 94 LYS A CA 1
ATOM 744 C C . LYS A 1 94 ? -3.830 -8.310 16.943 1.00 87.44 94 LYS A C 1
ATOM 746 O O . LYS A 1 94 ? -3.490 -7.388 17.690 1.00 87.44 94 LYS A O 1
ATOM 751 N N . THR A 1 95 ? -3.653 -8.287 15.627 1.00 85.75 95 THR A N 1
ATOM 752 C CA . THR A 1 95 ? -2.999 -7.189 14.919 1.00 85.75 95 THR A CA 1
ATOM 753 C C . THR A 1 95 ? -4.038 -6.347 14.199 1.00 85.75 95 THR A C 1
ATOM 755 O O . THR A 1 95 ? -4.801 -6.866 13.384 1.00 85.75 95 THR A O 1
ATOM 758 N N . LEU A 1 96 ? -4.039 -5.042 14.469 1.00 85.88 96 LEU A N 1
ATOM 759 C CA . LEU A 1 96 ? -4.806 -4.057 13.711 1.00 85.88 96 LEU A CA 1
ATOM 760 C C . LEU A 1 96 ? -3.864 -3.306 12.772 1.00 85.88 96 LEU A C 1
ATOM 762 O O . LEU A 1 96 ? -2.845 -2.772 13.212 1.00 85.88 96 LEU A O 1
ATOM 766 N N . VAL A 1 97 ? -4.225 -3.236 11.495 1.00 85.19 97 VAL A N 1
ATOM 767 C CA . VAL A 1 97 ? -3.513 -2.465 10.478 1.00 85.19 97 VAL A CA 1
ATOM 768 C C . VAL A 1 97 ? -4.440 -1.396 9.928 1.00 85.19 97 VAL A C 1
ATOM 770 O O . VAL A 1 97 ? -5.566 -1.688 9.527 1.00 85.19 97 VAL A O 1
ATOM 773 N N . LEU A 1 98 ? -3.959 -0.158 9.910 1.00 84.00 98 LEU A N 1
ATOM 774 C CA . LEU A 1 98 ? -4.673 0.997 9.380 1.00 84.00 98 LEU A CA 1
ATOM 775 C C . LEU A 1 98 ? -3.854 1.608 8.245 1.00 84.00 98 LEU A C 1
ATOM 777 O O . LEU A 1 98 ? -2.671 1.891 8.429 1.00 84.00 98 LEU A O 1
ATOM 781 N N . PHE A 1 99 ? -4.495 1.839 7.104 1.00 83.25 99 PHE A N 1
ATOM 782 C CA . PHE A 1 99 ? -3.941 2.566 5.965 1.00 83.25 99 PHE A CA 1
ATOM 783 C C . PHE A 1 99 ? -4.727 3.846 5.783 1.00 83.25 99 PHE A C 1
ATOM 785 O O . PHE A 1 99 ? -5.936 3.770 5.590 1.00 83.25 99 PHE A O 1
ATOM 792 N N . ASN A 1 100 ? -4.054 4.990 5.798 1.00 82.81 100 ASN A N 1
ATOM 793 C CA . ASN A 1 100 ? -4.666 6.275 5.480 1.00 82.81 100 ASN A CA 1
ATOM 794 C C . ASN A 1 100 ? -4.004 6.869 4.237 1.00 82.81 100 ASN A C 1
ATOM 796 O O . ASN A 1 100 ? -2.772 6.957 4.168 1.00 82.81 100 ASN A O 1
ATOM 800 N N . ILE A 1 101 ? -4.832 7.258 3.269 1.00 77.50 101 ILE A N 1
ATOM 801 C CA . ILE A 1 101 ? -4.406 7.955 2.057 1.00 77.50 101 ILE A CA 1
ATOM 802 C C . ILE A 1 101 ? -4.771 9.421 2.235 1.00 77.50 101 ILE A C 1
ATOM 804 O O . ILE A 1 101 ? -5.932 9.792 2.119 1.00 77.50 101 ILE A O 1
ATOM 808 N N . ASN A 1 102 ? -3.788 10.274 2.513 1.00 70.62 102 ASN A N 1
ATOM 809 C CA . ASN A 1 102 ? -4.076 11.690 2.672 1.00 70.62 102 ASN A CA 1
ATOM 810 C C . ASN A 1 102 ? -3.870 12.449 1.359 1.00 70.62 102 ASN A C 1
ATOM 812 O O . ASN A 1 102 ? -2.754 12.861 1.023 1.00 70.62 102 ASN A O 1
ATOM 816 N N . ILE A 1 103 ? -4.969 12.666 0.641 1.00 58.41 103 ILE A N 1
ATOM 817 C CA . ILE A 1 103 ? -4.988 13.394 -0.635 1.00 58.41 103 ILE A CA 1
ATOM 818 C C . ILE A 1 103 ? -5.134 14.913 -0.478 1.00 58.41 103 ILE A C 1
ATOM 820 O O . ILE A 1 103 ? -5.011 15.643 -1.456 1.00 58.41 103 ILE A O 1
ATOM 824 N N . CYS A 1 104 ? -5.340 15.419 0.744 1.00 48.31 104 CYS A N 1
ATOM 825 C CA . CYS A 1 104 ? -5.529 16.846 1.020 1.00 48.31 104 CYS A CA 1
ATOM 826 C C . CYS A 1 104 ? -4.564 17.378 2.096 1.00 48.31 104 CYS A C 1
ATOM 828 O O . CYS A 1 104 ? -4.162 16.693 3.035 1.00 48.31 104 CYS A O 1
ATOM 830 N N . SER A 1 105 ? -4.197 18.660 2.027 1.00 50.81 105 SER A N 1
ATOM 831 C CA . SER A 1 105 ? -3.529 19.312 3.158 1.00 50.81 105 SER A CA 1
ATOM 832 C C . SER A 1 105 ? -4.554 19.566 4.261 1.00 50.81 105 SER A C 1
ATOM 834 O O . SER A 1 105 ? -5.385 20.463 4.134 1.00 50.81 105 SER A O 1
ATOM 836 N N . SER A 1 106 ? -4.510 18.808 5.354 1.00 49.75 106 SER A N 1
ATOM 837 C CA . SER A 1 106 ? -5.273 19.173 6.547 1.00 49.75 106 SER A CA 1
ATOM 838 C C . SER A 1 106 ? -4.431 20.087 7.452 1.00 49.75 106 SER A C 1
ATOM 840 O O . SER A 1 106 ? -3.198 20.002 7.492 1.00 49.75 106 SER A O 1
ATOM 842 N N . THR A 1 107 ? -5.093 20.946 8.222 1.00 48.88 107 THR A N 1
ATOM 843 C CA . THR A 1 107 ? -4.506 21.776 9.288 1.00 48.88 107 THR A CA 1
ATOM 844 C C . THR A 1 107 ? -5.199 21.392 10.601 1.00 48.88 107 THR A C 1
ATOM 846 O O . THR A 1 107 ? -6.417 21.237 10.602 1.00 48.88 107 THR A O 1
ATOM 849 N N . ALA A 1 108 ? -4.472 21.192 11.712 1.00 47.62 108 ALA A N 1
ATOM 850 C CA . ALA A 1 108 ? -5.102 20.995 13.030 1.00 47.62 108 ALA A CA 1
ATOM 851 C C . ALA A 1 108 ? -4.768 22.123 13.981 1.00 47.62 108 ALA A C 1
ATOM 853 O O . ALA A 1 108 ? -3.613 22.533 14.115 1.00 47.62 108 ALA A O 1
ATOM 854 N N . TYR A 1 109 ? -5.800 22.481 14.729 1.00 47.19 109 TYR A N 1
ATOM 855 C CA . TYR A 1 109 ? -5.740 23.338 15.889 1.00 47.19 109 TYR A CA 1
ATOM 856 C C . TYR A 1 109 ? -6.343 22.571 17.063 1.00 47.19 109 TYR A C 1
ATOM 858 O O . TYR A 1 109 ? -7.393 21.944 16.921 1.00 47.19 109 TYR A O 1
ATOM 866 N N . ARG A 1 110 ? -5.666 22.579 18.211 1.00 43.41 110 ARG A N 1
ATOM 867 C CA . ARG A 1 110 ? -6.152 21.936 19.437 1.00 43.41 110 ARG A CA 1
ATOM 868 C C . ARG A 1 110 ? -6.465 22.986 20.489 1.00 43.41 110 ARG A C 1
ATOM 870 O O . ARG A 1 110 ? -5.662 23.889 20.724 1.00 43.41 110 ARG A O 1
ATOM 877 N N . THR A 1 111 ? -7.607 22.806 21.144 1.00 44.84 111 THR A N 1
ATOM 878 C CA . THR A 1 111 ? -7.952 23.502 22.382 1.00 44.84 111 THR A CA 1
ATOM 879 C C . THR A 1 111 ? -8.106 22.464 23.489 1.00 44.84 111 THR A C 1
ATOM 881 O O . THR A 1 111 ? -8.807 21.472 23.299 1.00 44.84 111 THR A O 1
ATOM 884 N N . SER A 1 112 ? -7.423 22.638 24.620 1.00 51.09 112 SER A N 1
ATOM 885 C CA . SER A 1 112 ? -7.458 21.684 25.732 1.00 51.09 112 SER A CA 1
ATOM 886 C C . SER A 1 112 ? -7.312 22.376 27.086 1.00 51.09 112 SER A C 1
ATOM 888 O O . SER A 1 112 ? -6.813 23.497 27.188 1.00 51.09 112 SER A O 1
ATOM 890 N N . LYS A 1 113 ? -7.705 21.669 28.155 1.00 42.59 113 LYS A N 1
ATOM 891 C CA . LYS A 1 113 ? -7.591 22.134 29.550 1.00 42.59 113 LYS A CA 1
ATOM 892 C C . LYS A 1 113 ? -6.147 22.372 30.020 1.00 42.59 113 LYS A C 1
ATOM 894 O O . LYS A 1 113 ? -5.948 22.940 31.086 1.00 42.59 113 LYS A O 1
ATOM 899 N N . ASN A 1 114 ? -5.151 21.973 29.225 1.00 49.28 114 ASN A N 1
ATOM 900 C CA . ASN A 1 114 ? -3.727 22.153 29.509 1.00 49.28 114 ASN A CA 1
ATOM 901 C C . ASN A 1 114 ? -3.179 23.460 28.907 1.00 49.28 114 ASN A C 1
ATOM 903 O O . ASN A 1 114 ? -2.031 23.511 28.469 1.00 49.28 114 ASN A O 1
ATOM 907 N N . ASN A 1 115 ? -4.006 24.508 28.868 1.00 66.81 115 ASN A N 1
ATOM 908 C CA . ASN A 1 115 ? -3.660 25.819 28.315 1.00 66.81 115 ASN A CA 1
ATOM 909 C C . ASN A 1 115 ? -3.277 25.785 26.820 1.00 66.81 115 ASN A C 1
ATOM 911 O O . ASN A 1 115 ? -2.418 26.534 26.357 1.00 66.81 115 ASN A O 1
ATOM 915 N N . GLU A 1 116 ? -3.909 24.895 26.052 1.00 50.12 116 GLU A N 1
ATOM 916 C CA . GLU A 1 116 ? -3.837 24.925 24.594 1.00 50.12 116 GLU A CA 1
ATOM 917 C C . GLU A 1 116 ? -5.073 25.674 24.093 1.00 50.12 116 GLU A C 1
ATOM 919 O O . GLU A 1 116 ? -6.189 25.223 24.330 1.00 50.12 116 GLU A O 1
ATOM 924 N N . THR A 1 117 ? -4.882 26.808 23.419 1.00 70.56 117 THR A N 1
ATOM 925 C CA . THR A 1 117 ? -5.959 27.608 22.812 1.00 70.56 117 THR A CA 1
ATOM 926 C C . THR A 1 117 ? -5.648 27.765 21.335 1.00 70.56 117 THR A C 1
ATOM 928 O O . THR A 1 117 ? -4.695 28.462 20.993 1.00 70.56 117 THR A O 1
ATOM 931 N N . LEU A 1 118 ? -6.412 27.088 20.468 1.00 51.56 118 LEU A N 1
ATOM 932 C CA . LEU A 1 118 ? -6.175 27.054 19.015 1.00 51.56 118 LEU A CA 1
ATOM 933 C C . LEU A 1 118 ? -4.700 26.802 18.660 1.00 51.56 118 LEU A C 1
ATOM 935 O O . LEU A 1 118 ? -4.137 27.416 17.755 1.00 51.56 118 LEU A O 1
ATOM 939 N N . LYS A 1 119 ? -4.041 25.902 19.394 1.00 62.78 119 LYS A N 1
ATOM 940 C CA . LYS A 1 119 ? -2.622 25.623 19.190 1.00 62.78 119 LYS A CA 1
ATOM 941 C C . LYS A 1 119 ? -2.450 24.880 17.873 1.00 62.78 119 LYS A C 1
ATOM 943 O O . LYS A 1 119 ? -2.988 23.783 17.723 1.00 62.78 119 LYS A O 1
ATOM 948 N N . PHE A 1 120 ? -1.706 25.468 16.938 1.00 62.25 120 PHE A N 1
ATOM 949 C CA . PHE A 1 120 ? -1.334 24.804 15.692 1.00 62.25 120 PHE A CA 1
ATOM 950 C C . PHE A 1 120 ? -0.490 23.563 15.994 1.00 62.25 120 PHE A C 1
ATOM 952 O O . PHE A 1 120 ? 0.473 23.631 16.762 1.00 62.25 120 PHE A O 1
ATOM 959 N N . LEU A 1 121 ? -0.862 22.428 15.401 1.00 59.97 121 LEU A N 1
ATOM 960 C CA . LEU A 1 121 ? -0.191 21.151 15.621 1.00 59.97 121 LEU A CA 1
ATOM 961 C C . LEU A 1 121 ? 0.520 20.683 14.339 1.00 59.97 121 LEU A C 1
ATOM 963 O O . LEU A 1 121 ? -0.122 20.056 13.489 1.00 59.97 121 LEU A O 1
ATOM 967 N N . PRO A 1 122 ? 1.833 20.967 14.197 1.00 54.53 122 PRO A N 1
ATOM 968 C CA . PRO A 1 122 ? 2.584 20.657 12.980 1.00 54.53 122 PRO A CA 1
ATOM 969 C C . PRO A 1 122 ? 2.878 19.164 12.816 1.00 54.53 122 PRO A C 1
ATOM 971 O O . PRO A 1 122 ? 2.971 18.691 11.693 1.00 54.53 122 PRO A O 1
ATOM 974 N N . ASN A 1 123 ? 2.986 18.416 13.914 1.00 55.94 123 ASN A N 1
ATOM 975 C CA . ASN A 1 123 ? 3.168 16.970 13.917 1.00 55.94 123 ASN A CA 1
ATOM 976 C C . ASN A 1 123 ? 2.571 16.425 15.205 1.00 55.94 123 ASN A C 1
ATOM 978 O O . ASN A 1 123 ? 3.003 16.784 16.299 1.00 55.94 123 ASN A O 1
ATOM 982 N N . ILE A 1 124 ? 1.562 15.576 15.081 1.00 53.00 124 ILE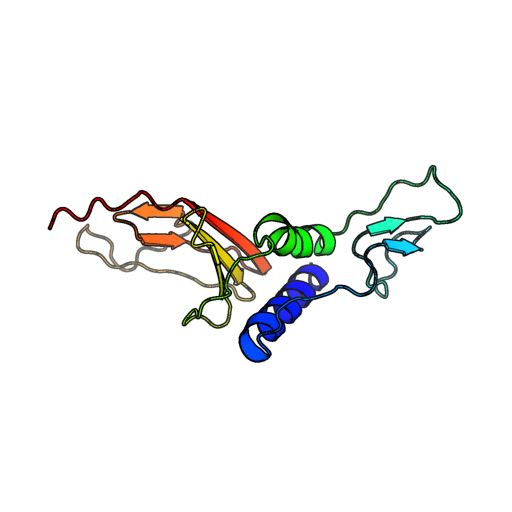 A N 1
ATOM 983 C CA . ILE A 1 124 ? 1.045 14.815 16.210 1.00 53.00 124 ILE A CA 1
ATOM 984 C C . ILE A 1 124 ? 1.410 13.382 15.883 1.00 53.00 124 ILE A C 1
ATOM 986 O O . ILE A 1 124 ? 1.109 12.910 14.796 1.00 53.00 124 ILE A O 1
ATOM 990 N N . GLY A 1 125 ? 2.160 12.739 16.757 1.00 54.25 125 GLY A N 1
ATOM 991 C CA . GLY A 1 125 ? 2.606 11.366 16.580 1.00 54.25 125 GLY A CA 1
ATOM 992 C C . GLY A 1 125 ? 2.805 10.743 17.944 1.00 54.25 125 GLY A C 1
ATOM 993 O O . GLY A 1 125 ? 3.860 10.191 18.212 1.00 54.25 125 GLY A O 1
ATOM 994 N N . ASN A 1 126 ? 1.810 10.898 18.819 1.00 53.59 126 ASN A N 1
ATOM 995 C CA . ASN A 1 126 ? 1.817 10.288 20.141 1.00 53.59 126 ASN A CA 1
ATOM 996 C C . ASN A 1 126 ? 0.554 9.436 20.278 1.00 53.59 126 ASN A C 1
ATOM 998 O O . ASN A 1 126 ? -0.547 9.888 19.945 1.00 53.59 126 ASN A O 1
ATOM 1002 N N . ILE A 1 127 ? 0.736 8.209 20.764 1.00 55.44 127 ILE A N 1
ATOM 1003 C CA . ILE A 1 127 ? -0.345 7.393 21.312 1.00 55.44 127 ILE A CA 1
ATOM 1004 C C . ILE A 1 127 ? -0.434 7.760 22.791 1.00 55.44 127 ILE A C 1
ATOM 1006 O O . ILE A 1 127 ? 0.517 7.528 23.536 1.00 55.44 127 ILE A O 1
ATOM 1010 N N . THR A 1 128 ? -1.555 8.336 23.209 1.00 53.97 128 THR A N 1
ATOM 1011 C CA . THR A 1 128 ? -1.813 8.682 24.614 1.00 53.97 128 THR A CA 1
ATOM 1012 C C . THR A 1 128 ? -3.153 8.074 25.003 1.00 53.97 128 THR A C 1
ATOM 1014 O O . THR A 1 128 ? -4.121 8.242 24.267 1.00 53.97 128 THR A O 1
ATOM 1017 N N . ASP A 1 129 ? -3.208 7.319 26.103 1.00 57.34 129 ASP A N 1
ATOM 1018 C CA . ASP A 1 129 ? -4.422 6.628 26.576 1.00 57.34 129 ASP A CA 1
ATOM 1019 C C . ASP A 1 129 ? -5.100 5.734 25.513 1.00 57.34 129 ASP A C 1
ATOM 1021 O O . ASP A 1 129 ? -6.322 5.649 25.425 1.00 57.34 129 ASP A O 1
ATOM 1025 N N . GLY A 1 130 ? -4.303 5.082 24.657 1.00 53.22 130 GLY A N 1
ATOM 1026 C CA . GLY A 1 130 ? -4.810 4.237 23.565 1.00 53.22 130 GLY A CA 1
ATOM 1027 C C . GLY A 1 130 ? -5.343 5.008 22.350 1.00 53.22 130 GLY A C 1
ATOM 1028 O O . GLY A 1 130 ? -5.802 4.388 21.393 1.00 53.22 130 GLY A O 1
ATOM 1029 N N . ILE A 1 131 ? -5.248 6.340 22.344 1.00 57.75 131 ILE A N 1
ATOM 1030 C CA . ILE A 1 131 ? -5.655 7.192 21.225 1.00 57.75 131 ILE A CA 1
ATOM 1031 C C . ILE A 1 131 ? -4.416 7.572 20.410 1.00 57.75 131 ILE A C 1
ATOM 1033 O O . ILE A 1 131 ? -3.576 8.350 20.866 1.00 57.75 131 ILE A O 1
ATOM 1037 N N . LEU A 1 132 ? -4.314 7.062 19.177 1.00 64.94 132 LEU A N 1
ATOM 1038 C CA . LEU A 1 132 ? -3.375 7.591 18.185 1.00 64.94 132 LEU A CA 1
ATOM 1039 C C . LEU A 1 132 ? -3.929 8.914 17.648 1.00 64.94 132 LEU A C 1
ATOM 1041 O O . LEU A 1 132 ? -4.960 8.933 16.982 1.00 64.94 132 LEU A O 1
ATOM 1045 N N . THR A 1 133 ? -3.219 10.017 17.884 1.00 63.69 133 THR A N 1
ATOM 1046 C CA . THR A 1 133 ? -3.466 11.256 17.136 1.00 63.69 133 THR A CA 1
ATOM 1047 C C . THR A 1 133 ? -2.339 11.456 16.137 1.00 63.69 133 THR A C 1
ATOM 1049 O O . THR A 1 133 ? -1.200 11.681 16.550 1.00 63.69 133 THR A O 1
ATOM 1052 N N . TYR A 1 134 ? -2.651 11.394 14.839 1.00 66.44 134 TYR A N 1
ATOM 1053 C CA . TYR A 1 134 ? -1.663 11.578 13.782 1.00 66.44 134 TYR A CA 1
ATOM 1054 C C . TYR A 1 134 ? -2.120 12.502 12.654 1.00 66.44 134 TYR A C 1
ATOM 1056 O O . TYR A 1 134 ? -3.289 12.513 12.278 1.00 66.44 134 TYR A O 1
ATOM 1064 N N . ARG A 1 135 ? -1.175 13.286 12.121 1.00 66.62 135 ARG A N 1
ATOM 1065 C CA . ARG A 1 135 ? -1.345 14.107 10.916 1.00 66.62 135 ARG A CA 1
ATOM 1066 C C . ARG A 1 135 ? -0.470 13.538 9.808 1.00 66.62 135 ARG A C 1
ATOM 1068 O O . ARG A 1 135 ? 0.745 13.703 9.848 1.00 66.62 135 ARG A O 1
ATOM 1075 N N . SER A 1 136 ? -1.098 12.909 8.823 1.00 64.31 136 SER A N 1
ATOM 1076 C CA . SER A 1 136 ? -0.392 12.445 7.633 1.00 64.31 136 SER A CA 1
ATOM 1077 C C . SER A 1 136 ? -0.011 13.630 6.741 1.00 64.31 136 SER A C 1
ATOM 1079 O O . SER A 1 136 ? -0.846 14.521 6.545 1.00 64.31 136 SER A O 1
ATOM 1081 N N . PRO A 1 137 ? 1.226 13.704 6.214 1.00 65.69 137 PRO A N 1
ATOM 1082 C CA . PRO A 1 137 ? 1.584 14.698 5.208 1.00 65.69 137 PRO A CA 1
ATOM 1083 C C . PRO A 1 137 ? 0.646 14.640 3.995 1.00 65.69 137 PRO A C 1
ATOM 1085 O O . PRO A 1 137 ? 0.133 13.577 3.646 1.00 65.69 137 PRO A O 1
ATOM 1088 N N . ALA A 1 138 ? 0.427 15.780 3.339 1.00 65.19 138 ALA A N 1
ATOM 1089 C CA . ALA A 1 138 ? -0.338 15.809 2.094 1.00 65.19 138 ALA A CA 1
ATOM 1090 C C . ALA A 1 138 ? 0.359 14.963 1.016 1.00 65.19 138 ALA A C 1
ATOM 1092 O O . ALA A 1 138 ? 1.588 14.976 0.924 1.00 65.19 138 ALA A O 1
ATOM 1093 N N . HIS A 1 139 ? -0.433 14.286 0.184 1.00 66.94 139 HIS A N 1
ATOM 1094 C CA . HIS A 1 139 ? 0.035 13.388 -0.872 1.00 66.94 139 HIS A CA 1
ATOM 1095 C C . HIS A 1 139 ? 0.868 12.220 -0.331 1.00 66.94 139 HIS A C 1
ATOM 1097 O O . HIS A 1 139 ? 1.942 11.912 -0.850 1.00 66.94 139 HIS A O 1
ATOM 1103 N N . SER A 1 140 ? 0.397 11.572 0.734 1.00 70.56 140 SER A N 1
ATOM 1104 C CA . SER A 1 140 ? 1.119 10.447 1.326 1.00 70.56 140 SER A CA 1
ATOM 1105 C C . SER A 1 140 ? 0.211 9.285 1.715 1.00 70.56 140 SER A C 1
ATOM 1107 O O . SER A 1 140 ? -0.992 9.441 1.919 1.00 70.56 140 SER A O 1
ATOM 1109 N N . ILE A 1 141 ? 0.825 8.104 1.797 1.00 66.94 141 ILE A N 1
ATOM 1110 C CA . ILE A 1 141 ? 0.214 6.875 2.299 1.00 66.94 141 ILE A CA 1
ATOM 1111 C C . ILE A 1 141 ? 0.915 6.554 3.611 1.00 66.94 141 ILE A C 1
ATOM 1113 O O . ILE A 1 141 ? 2.142 6.423 3.642 1.00 66.94 141 ILE A O 1
ATOM 1117 N N . THR A 1 142 ? 0.152 6.434 4.693 1.00 76.88 142 THR A N 1
ATOM 1118 C CA . THR A 1 142 ? 0.691 6.049 6.003 1.00 76.88 142 THR A CA 1
ATOM 1119 C C . THR A 1 142 ? 0.054 4.751 6.474 1.00 76.88 142 THR A C 1
ATOM 1121 O O . THR A 1 142 ? -1.168 4.613 6.443 1.00 76.88 142 THR A O 1
ATOM 1124 N N . THR A 1 143 ? 0.892 3.817 6.924 1.00 69.69 143 THR A N 1
ATOM 1125 C CA . THR A 1 143 ? 0.456 2.538 7.491 1.00 69.69 143 THR A CA 1
ATOM 1126 C C . THR A 1 143 ? 0.834 2.468 8.960 1.00 69.69 143 THR A C 1
ATOM 1128 O O . THR A 1 143 ? 2.002 2.654 9.307 1.00 69.69 143 THR A O 1
ATOM 1131 N N . TRP A 1 144 ? -0.130 2.134 9.813 1.00 75.62 144 TRP A N 1
ATOM 1132 C CA . TRP A 1 144 ? 0.112 1.808 11.217 1.00 75.62 144 TRP A CA 1
ATOM 1133 C C . TRP A 1 144 ? -0.213 0.350 11.477 1.00 75.62 144 TRP A C 1
ATOM 1135 O O . TRP A 1 144 ? -1.225 -0.158 11.002 1.00 75.62 144 TRP A O 1
ATOM 1145 N N . VAL A 1 145 ? 0.637 -0.300 12.264 1.00 68.75 145 VAL A N 1
ATOM 1146 C CA . VAL A 1 145 ? 0.469 -1.686 12.699 1.00 68.75 145 VAL A CA 1
ATOM 1147 C C . VAL A 1 145 ? 0.497 -1.689 14.221 1.00 68.75 145 VAL A C 1
ATOM 1149 O O . VAL A 1 145 ? 1.487 -1.272 14.821 1.00 68.75 145 VAL A O 1
ATOM 1152 N N . PHE A 1 146 ? -0.585 -2.145 14.846 1.00 69.88 146 PHE A N 1
ATOM 1153 C CA . PHE A 1 146 ? -0.711 -2.239 16.298 1.00 69.88 146 PHE A CA 1
ATOM 1154 C C . PHE A 1 146 ? -0.817 -3.698 16.721 1.00 69.88 146 PHE A C 1
ATOM 1156 O O . PHE A 1 146 ? -1.651 -4.433 16.196 1.00 69.88 146 PHE A O 1
ATOM 1163 N N . SER A 1 147 ? -0.028 -4.089 17.720 1.00 69.38 147 SER A N 1
ATOM 1164 C CA . SER A 1 147 ? -0.227 -5.333 18.467 1.00 69.38 147 SER A CA 1
ATOM 1165 C C . SER A 1 147 ? -1.078 -5.039 19.697 1.00 69.38 147 SER A C 1
ATOM 1167 O O . SER A 1 147 ? -0.700 -4.208 20.525 1.00 69.38 147 SER A O 1
ATOM 1169 N N . LEU A 1 148 ? -2.226 -5.698 19.831 1.00 62.19 148 LEU A N 1
ATOM 1170 C CA . LEU A 1 148 ? -3.092 -5.513 20.994 1.00 62.19 148 LEU A CA 1
ATOM 1171 C C . LEU A 1 148 ? -2.650 -6.434 22.138 1.00 62.19 148 LEU A C 1
ATOM 1173 O O . LEU A 1 148 ? -2.525 -7.648 21.964 1.00 62.19 148 LEU A O 1
ATOM 1177 N N . ALA A 1 149 ? -2.443 -5.865 23.328 1.00 60.31 149 ALA A N 1
ATOM 1178 C CA . ALA A 1 149 ? -2.209 -6.653 24.533 1.00 60.31 149 ALA A CA 1
ATOM 1179 C C . ALA A 1 149 ? -3.465 -7.462 24.900 1.00 60.31 149 ALA A C 1
ATOM 1181 O O . ALA A 1 149 ? -4.597 -7.010 24.715 1.00 60.31 149 ALA A O 1
ATOM 1182 N N . THR A 1 150 ? -3.274 -8.664 25.442 1.00 51.50 150 THR A N 1
ATOM 1183 C CA . THR A 1 150 ? -4.362 -9.475 25.997 1.00 51.50 150 THR A CA 1
ATOM 1184 C C . THR A 1 150 ? -5.019 -8.699 27.139 1.00 51.50 150 THR A C 1
ATOM 1186 O O . THR A 1 150 ? -4.408 -8.513 28.189 1.00 51.50 150 THR A O 1
ATOM 1189 N N . ALA A 1 151 ? -6.259 -8.246 26.960 1.00 46.06 151 ALA A N 1
ATOM 1190 C CA . ALA A 1 151 ? -7.066 -7.815 28.091 1.00 46.06 151 ALA A CA 1
ATOM 1191 C C . ALA A 1 151 ? -7.383 -9.062 28.928 1.00 46.06 151 ALA A C 1
ATOM 1193 O O . ALA A 1 151 ? -8.157 -9.921 28.506 1.00 46.06 151 ALA A O 1
ATOM 1194 N N . ASN A 1 152 ? -6.746 -9.188 30.093 1.00 40.06 152 ASN A N 1
ATOM 1195 C CA . ASN A 1 152 ? -7.199 -10.117 31.119 1.00 40.06 152 ASN A CA 1
ATOM 1196 C C . ASN A 1 152 ? -8.513 -9.559 31.668 1.00 40.06 152 ASN A C 1
ATOM 1198 O O . ASN A 1 152 ? -8.510 -8.729 32.573 1.00 40.06 152 ASN A O 1
ATOM 1202 N N . PHE A 1 153 ? -9.636 -9.978 31.093 1.00 34.69 153 PHE A N 1
ATOM 1203 C CA . PHE A 1 153 ? -10.925 -9.808 31.744 1.00 34.69 153 PHE A CA 1
ATOM 1204 C C . PHE A 1 153 ? -10.999 -10.840 32.870 1.00 34.69 153 PHE A C 1
ATOM 1206 O O . PHE A 1 153 ? -11.373 -11.990 32.649 1.00 34.69 153 PHE A O 1
ATOM 1213 N N . THR A 1 154 ? -10.579 -10.455 34.074 1.00 38.44 154 THR A N 1
ATOM 1214 C CA . THR A 1 154 ? -11.065 -11.121 35.285 1.00 38.44 154 THR A CA 1
ATOM 1215 C C . THR A 1 154 ? -12.549 -10.806 35.405 1.00 38.44 154 THR A C 1
ATOM 1217 O O . THR A 1 154 ? -12.922 -9.632 35.457 1.00 38.44 154 THR A O 1
ATOM 1220 N N . GLN A 1 155 ? -13.361 -11.862 35.358 1.00 35.81 155 GLN A N 1
ATOM 1221 C CA . GLN A 1 155 ? -14.777 -11.837 35.709 1.00 35.81 155 GLN A CA 1
ATOM 1222 C C . GLN A 1 155 ? -14.951 -11.517 37.197 1.00 35.81 155 GLN A C 1
ATOM 1224 O O . GLN A 1 155 ? -14.065 -11.927 37.984 1.00 35.81 155 GLN A O 1
#